Protein AF-A0A239CV03-F1 (afdb_monomer_lite)

Secondary structure (DSSP, 8-state):
-----EEEEE-TTT--EEEEETT-GGG--EEE-TTT--EEEHHHHHHH-TTGGG--S---HHHHHHHHT-

InterPro domains:
  IPR011011 Zinc finger, FYVE/PHD-type [SSF57903] (9-67)
  IPR013083 Zinc finger, RING/FYVE/PHD-type [G3DSA:3.30.40.10] (2-70)

Foldseek 3Di:
DDPQPFDWAAAPAPRDIDTDGPPCCVPPQWDAFPPPRHIHGVVQQVVQCPCPVVDPGRHGPVVVVVVVVD

Structure (mmCIF, N/CA/C/O backbone):
data_AF-A0A239CV03-F1
#
_entry.id   AF-A0A239CV03-F1
#
loop_
_atom_site.group_PDB
_atom_site.id
_atom_site.type_symbol
_atom_site.label_atom_id
_atom_site.label_alt_id
_atom_site.label_comp_id
_atom_site.label_asym_id
_atom_site.label_entity_id
_atom_site.label_seq_id
_atom_site.pdbx_PDB_ins_code
_atom_site.Cartn_x
_atom_site.Cartn_y
_atom_site.Cartn_z
_atom_site.occupancy
_atom_site.B_iso_or_equiv
_atom_site.auth_seq_id
_atom_site.auth_comp_id
_atom_site.auth_asym_id
_atom_site.auth_atom_id
_atom_site.pdbx_PDB_model_num
ATOM 1 N N . MET A 1 1 ? 15.838 14.211 -20.943 1.00 41.56 1 MET A N 1
ATOM 2 C CA . MET A 1 1 ? 16.356 14.127 -19.562 1.00 41.56 1 MET A CA 1
ATOM 3 C C . MET A 1 1 ? 15.160 13.868 -18.679 1.00 41.56 1 MET A C 1
ATOM 5 O O . MET A 1 1 ? 14.505 14.794 -18.215 1.00 41.56 1 MET A O 1
ATOM 9 N N . ASP A 1 2 ? 14.811 12.595 -18.608 1.00 53.09 2 ASP A N 1
ATOM 10 C CA . ASP A 1 2 ? 13.651 12.047 -17.929 1.00 53.09 2 ASP A CA 1
ATOM 11 C C . ASP A 1 2 ? 13.691 12.458 -16.460 1.00 53.09 2 ASP A C 1
ATOM 13 O O . ASP A 1 2 ? 14.638 12.157 -15.731 1.00 53.09 2 ASP A O 1
ATOM 17 N N . LYS A 1 3 ? 12.696 13.244 -16.045 1.00 55.28 3 LYS A N 1
ATOM 18 C CA . LYS A 1 3 ? 12.524 13.624 -14.647 1.00 55.28 3 LYS A CA 1
ATOM 19 C C . LYS A 1 3 ? 12.301 12.333 -13.866 1.00 55.28 3 LYS A C 1
ATOM 21 O O . LYS A 1 3 ? 11.239 11.732 -13.984 1.00 55.28 3 LYS A O 1
ATOM 26 N N . LYS A 1 4 ? 13.295 11.911 -13.083 1.00 58.62 4 LYS A N 1
ATOM 27 C CA . LYS A 1 4 ? 13.103 10.911 -12.032 1.00 58.62 4 LYS A CA 1
ATOM 28 C C . LYS A 1 4 ? 12.053 11.444 -11.067 1.00 58.62 4 LYS A C 1
ATOM 30 O O . LYS A 1 4 ? 12.341 12.300 -10.233 1.00 58.62 4 LYS A O 1
ATOM 35 N N . GLU A 1 5 ? 10.822 10.988 -11.236 1.00 66.00 5 GLU A N 1
ATOM 36 C CA . GLU A 1 5 ? 9.739 11.230 -10.296 1.00 66.00 5 GLU A CA 1
ATOM 37 C C . GLU A 1 5 ? 10.011 10.362 -9.065 1.00 66.00 5 GLU A C 1
ATOM 39 O O . GLU A 1 5 ? 9.672 9.177 -9.012 1.00 66.00 5 GLU A O 1
ATOM 44 N N . ILE A 1 6 ? 10.733 10.943 -8.104 1.00 68.69 6 ILE A N 1
ATOM 45 C CA . ILE A 1 6 ? 10.930 10.354 -6.783 1.00 68.69 6 ILE A CA 1
ATOM 46 C C . ILE A 1 6 ? 9.608 10.525 -6.044 1.00 68.69 6 ILE A C 1
ATOM 48 O O . ILE A 1 6 ? 9.229 11.637 -5.683 1.00 68.69 6 ILE A O 1
ATOM 52 N N . THR A 1 7 ? 8.896 9.421 -5.857 1.00 75.69 7 THR A N 1
ATOM 53 C CA . THR A 1 7 ? 7.642 9.388 -5.112 1.00 75.69 7 THR A CA 1
ATOM 54 C C . THR A 1 7 ? 7.930 8.908 -3.700 1.00 75.69 7 THR A C 1
ATOM 56 O O . THR A 1 7 ? 8.521 7.847 -3.490 1.00 75.69 7 THR A O 1
ATOM 59 N N . THR A 1 8 ? 7.527 9.704 -2.721 1.00 80.69 8 THR A N 1
ATOM 60 C CA . THR A 1 8 ? 7.662 9.353 -1.311 1.00 80.69 8 THR A CA 1
ATOM 61 C C . THR A 1 8 ? 6.427 8.588 -0.853 1.00 80.69 8 THR A C 1
ATOM 63 O O . THR A 1 8 ? 5.301 9.039 -1.046 1.00 80.69 8 THR A O 1
ATOM 66 N N . PHE A 1 9 ? 6.641 7.440 -0.220 1.00 83.50 9 PHE A N 1
ATOM 67 C CA . PHE A 1 9 ? 5.602 6.596 0.354 1.00 83.50 9 PHE A CA 1
ATOM 68 C C . PHE A 1 9 ? 5.861 6.383 1.836 1.00 83.50 9 PHE A C 1
ATOM 70 O O . PHE A 1 9 ? 7.001 6.245 2.269 1.00 83.50 9 PHE A O 1
ATOM 77 N N . THR A 1 10 ? 4.796 6.265 2.615 1.00 88.19 10 THR A N 1
ATOM 78 C CA . THR A 1 10 ? 4.893 5.950 4.039 1.00 88.19 10 THR A CA 1
ATOM 79 C C . THR A 1 10 ? 4.268 4.587 4.289 1.00 88.19 10 THR A C 1
ATOM 81 O O . THR A 1 10 ? 3.098 4.374 3.970 1.00 88.19 10 THR A O 1
ATOM 84 N N . CYS A 1 11 ? 5.027 3.664 4.884 1.00 88.44 11 CYS A N 1
ATOM 85 C CA . CYS A 1 11 ? 4.493 2.365 5.277 1.00 88.44 11 CYS A CA 1
ATOM 86 C C . CYS A 1 11 ? 3.372 2.551 6.300 1.00 88.44 11 CYS A C 1
ATOM 88 O O . CYS A 1 11 ? 3.547 3.185 7.342 1.00 88.44 11 CYS A O 1
ATOM 90 N N . HIS A 1 12 ? 2.214 1.961 6.031 1.00 89.75 12 HIS A N 1
ATOM 91 C CA . HIS A 1 12 ? 1.062 2.088 6.903 1.00 89.75 12 HIS A CA 1
ATOM 92 C C . HIS A 1 12 ? 1.297 1.475 8.285 1.00 89.75 12 HIS A C 1
ATOM 94 O O . HIS A 1 12 ? 0.842 2.046 9.278 1.00 89.75 12 HIS A O 1
ATOM 100 N N . SER A 1 13 ? 2.025 0.358 8.345 1.00 86.88 13 SER A N 1
ATOM 101 C CA . SER A 1 13 ? 2.239 -0.415 9.568 1.00 86.88 13 SER A CA 1
ATOM 102 C C . SER A 1 13 ? 3.301 0.204 10.480 1.00 86.88 13 SER A C 1
ATOM 104 O O . SER A 1 13 ? 3.017 0.453 11.646 1.00 86.88 13 SER A O 1
ATOM 106 N N . CYS A 1 14 ? 4.498 0.506 9.964 1.00 89.50 14 CYS A N 1
ATOM 107 C CA . CYS A 1 14 ? 5.609 1.021 10.781 1.00 89.50 14 CYS A CA 1
ATOM 108 C C . CYS A 1 14 ? 5.842 2.535 10.666 1.00 89.50 14 CYS A C 1
ATOM 110 O O . CYS A 1 14 ? 6.719 3.065 11.340 1.00 89.50 14 CYS A O 1
ATOM 112 N N . LYS A 1 15 ? 5.086 3.236 9.808 1.00 89.88 15 LYS A N 1
ATOM 113 C CA . LYS A 1 15 ? 5.227 4.679 9.524 1.00 89.88 15 LYS A CA 1
ATOM 114 C C . LYS A 1 15 ? 6.585 5.101 8.957 1.00 89.88 15 LYS A C 1
ATOM 116 O O . LYS A 1 15 ? 6.851 6.293 8.855 1.00 89.88 15 LYS A O 1
ATOM 121 N N . HIS A 1 16 ? 7.425 4.150 8.556 1.00 87.69 16 HIS A N 1
ATOM 122 C CA . HIS A 1 16 ? 8.691 4.458 7.907 1.00 87.69 16 HIS A CA 1
ATOM 123 C C . HIS A 1 16 ? 8.444 5.046 6.515 1.00 87.69 16 HIS A C 1
ATOM 125 O O . HIS A 1 16 ? 7.597 4.553 5.765 1.00 87.69 16 HIS A O 1
ATOM 131 N N . GLU A 1 17 ? 9.176 6.106 6.192 1.00 85.81 17 GLU A N 1
ATOM 132 C CA . GLU A 1 17 ? 9.104 6.794 4.910 1.00 85.81 17 GLU A CA 1
ATOM 133 C C . GLU A 1 17 ? 10.144 6.224 3.944 1.00 85.81 17 GLU A C 1
ATOM 135 O O . GLU A 1 17 ? 11.310 6.052 4.286 1.00 85.81 17 GLU A O 1
ATOM 140 N N . PHE A 1 18 ? 9.715 5.930 2.724 1.00 77.56 18 PHE A N 1
ATOM 141 C CA . PHE A 1 18 ? 10.532 5.353 1.674 1.00 77.56 18 PHE A CA 1
ATOM 142 C C . PHE A 1 18 ? 10.416 6.213 0.423 1.00 77.56 18 PHE A C 1
ATOM 144 O O . PHE A 1 18 ? 9.322 6.589 0.006 1.00 77.56 18 PHE A O 1
ATOM 151 N N . THR A 1 19 ? 11.548 6.481 -0.215 1.00 76.00 19 THR A N 1
ATOM 152 C CA . THR A 1 19 ? 11.577 7.107 -1.535 1.00 76.00 19 THR A CA 1
ATOM 153 C C . THR A 1 19 ? 11.636 6.014 -2.594 1.00 76.00 19 THR A C 1
ATOM 155 O O . THR A 1 19 ? 12.595 5.242 -2.667 1.00 76.00 19 THR A O 1
ATOM 158 N N . TRP A 1 20 ? 10.590 5.926 -3.410 1.00 70.94 20 TRP A N 1
ATOM 159 C CA . TRP A 1 20 ? 10.548 5.051 -4.571 1.00 70.94 20 TRP A CA 1
ATOM 160 C C . TRP A 1 20 ? 10.762 5.873 -5.834 1.00 70.94 20 TRP A C 1
ATOM 162 O O . TRP A 1 20 ? 10.179 6.935 -6.033 1.00 70.94 20 TRP A O 1
ATOM 172 N N . ASP A 1 21 ? 11.641 5.379 -6.689 1.00 69.12 21 ASP A N 1
ATOM 173 C CA . ASP A 1 21 ? 11.983 6.009 -7.951 1.00 69.12 21 ASP A CA 1
ATOM 174 C C . ASP A 1 21 ? 11.265 5.210 -9.039 1.00 69.12 21 ASP A C 1
ATOM 176 O O . ASP A 1 21 ? 11.575 4.031 -9.221 1.00 69.12 21 ASP A O 1
ATOM 180 N N . ARG A 1 22 ? 10.289 5.824 -9.725 1.00 59.25 22 ARG A N 1
ATOM 181 C CA . ARG A 1 22 ? 9.349 5.161 -10.659 1.00 59.25 22 ARG A CA 1
ATOM 182 C C . ARG A 1 22 ? 10.000 4.541 -11.923 1.00 59.25 22 ARG A C 1
ATOM 184 O O . ARG A 1 22 ? 9.316 4.224 -12.884 1.00 59.25 22 ARG A O 1
ATOM 191 N N . GLY A 1 23 ? 11.319 4.360 -11.946 1.00 55.31 23 GLY A N 1
ATOM 192 C CA . GLY A 1 23 ? 12.064 3.651 -12.994 1.00 55.31 23 GLY A CA 1
ATOM 193 C C . GLY A 1 23 ? 13.161 2.734 -12.447 1.00 55.31 23 GLY A C 1
ATOM 194 O O . GLY A 1 23 ? 14.085 2.382 -13.177 1.00 55.31 23 GLY A O 1
ATOM 195 N N . ASN A 1 24 ? 13.118 2.403 -11.152 1.00 62.22 24 ASN A N 1
ATOM 196 C CA . ASN A 1 24 ? 14.075 1.509 -10.510 1.00 62.22 24 ASN A CA 1
ATOM 197 C C . ASN A 1 24 ? 13.347 0.380 -9.772 1.00 62.22 24 ASN A C 1
ATOM 199 O O . ASN A 1 24 ? 13.204 0.388 -8.546 1.00 62.22 24 ASN A O 1
ATOM 203 N N . ASP A 1 25 ? 12.923 -0.607 -10.554 1.00 54.59 25 ASP A N 1
ATOM 204 C CA . ASP A 1 25 ? 12.168 -1.787 -10.116 1.00 54.59 25 ASP A CA 1
ATOM 205 C C . ASP A 1 25 ? 12.951 -2.639 -9.099 1.00 54.59 25 ASP A C 1
ATOM 207 O O . ASP A 1 25 ? 12.369 -3.338 -8.272 1.00 54.59 25 ASP A O 1
ATOM 211 N N . ILE A 1 26 ? 14.284 -2.513 -9.085 1.00 51.78 26 ILE A N 1
ATOM 212 C CA . ILE A 1 26 ? 15.192 -3.218 -8.164 1.00 51.78 26 ILE A CA 1
ATOM 213 C C . ILE A 1 26 ? 14.999 -2.735 -6.712 1.00 51.78 26 ILE A C 1
ATOM 215 O O . ILE A 1 26 ? 15.356 -3.433 -5.767 1.00 51.78 26 ILE A O 1
ATOM 219 N N . ARG A 1 27 ? 14.401 -1.552 -6.504 1.00 55.41 27 ARG A N 1
ATOM 220 C CA . ARG A 1 27 ? 14.088 -1.004 -5.172 1.00 55.41 27 ARG A CA 1
ATOM 221 C C . ARG A 1 27 ? 12.690 -1.366 -4.657 1.00 55.41 27 ARG A C 1
ATOM 223 O O . ARG A 1 27 ? 12.263 -0.758 -3.677 1.00 55.41 27 ARG A O 1
ATOM 230 N N . GLY A 1 28 ? 11.996 -2.317 -5.292 1.00 61.06 28 GLY A N 1
ATOM 231 C CA . GLY A 1 28 ? 10.637 -2.795 -4.985 1.00 61.06 28 GLY A CA 1
ATOM 232 C C . GLY A 1 28 ? 10.434 -3.387 -3.581 1.00 61.06 28 GLY A C 1
ATOM 233 O O . GLY A 1 28 ? 10.086 -4.550 -3.424 1.00 61.06 28 GLY A O 1
ATOM 234 N N . ASN A 1 29 ? 10.623 -2.569 -2.547 1.00 74.94 29 ASN A N 1
ATOM 235 C CA . ASN A 1 29 ? 10.430 -2.907 -1.137 1.00 74.94 29 ASN A CA 1
ATOM 236 C C . ASN A 1 29 ? 9.085 -2.400 -0.603 1.00 74.94 29 ASN A C 1
ATOM 238 O O . ASN A 1 29 ? 8.897 -2.343 0.611 1.00 74.94 29 ASN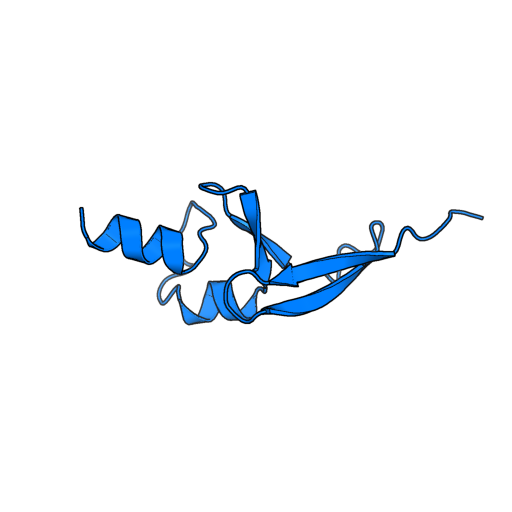 A O 1
ATOM 242 N N . ILE A 1 30 ? 8.181 -1.978 -1.487 1.00 80.69 30 ILE A N 1
ATOM 243 C CA . ILE A 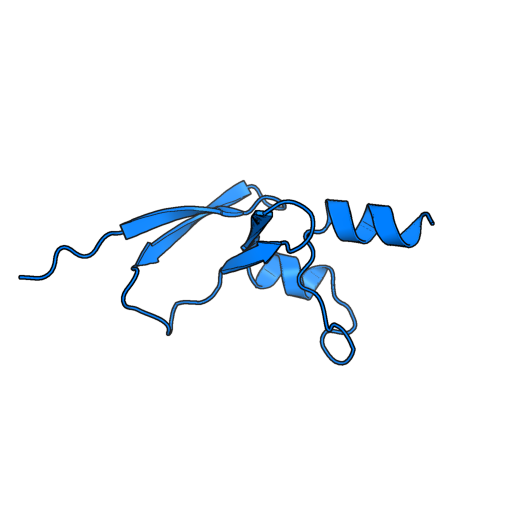1 30 ? 6.864 -1.451 -1.142 1.00 80.69 30 ILE A CA 1
ATOM 244 C C . ILE A 1 30 ? 5.810 -2.249 -1.890 1.00 80.69 30 ILE A C 1
ATOM 246 O O . ILE A 1 30 ? 5.923 -2.465 -3.091 1.00 80.69 30 ILE A O 1
ATOM 250 N N . TYR A 1 31 ? 4.778 -2.633 -1.157 1.00 83.38 31 TYR A N 1
ATOM 251 C CA . TYR A 1 31 ? 3.632 -3.377 -1.642 1.00 83.38 31 TYR A CA 1
ATOM 252 C C . TYR A 1 31 ? 2.361 -2.602 -1.296 1.00 83.38 31 TYR A C 1
ATOM 254 O O . TYR A 1 31 ? 2.311 -1.907 -0.279 1.00 83.38 31 TYR A O 1
ATOM 262 N N . GLN A 1 32 ? 1.337 -2.692 -2.139 1.00 86.56 32 GLN A N 1
ATOM 263 C CA . GLN A 1 32 ? 0.035 -2.076 -1.891 1.00 86.56 32 GLN A CA 1
ATOM 264 C C . GLN A 1 32 ? -0.913 -3.120 -1.301 1.00 86.56 32 GLN A C 1
ATOM 266 O O . GLN A 1 32 ? -1.047 -4.209 -1.843 1.00 86.56 32 GLN A O 1
ATOM 271 N N . CYS A 1 33 ? -1.563 -2.786 -0.186 1.00 87.44 33 CYS A N 1
ATOM 272 C CA . CYS A 1 33 ? -2.579 -3.632 0.428 1.00 87.44 33 CYS A CA 1
ATOM 273 C C . CYS A 1 33 ? -3.825 -3.695 -0.462 1.00 87.44 33 CYS A C 1
ATOM 275 O O . CYS A 1 33 ? -4.442 -2.661 -0.710 1.00 87.44 33 CYS A O 1
ATOM 277 N N . GLU A 1 34 ? -4.245 -4.891 -0.858 1.00 87.31 34 GLU A N 1
ATOM 278 C CA . GLU A 1 34 ? -5.375 -5.099 -1.778 1.00 87.31 34 GLU A CA 1
ATOM 279 C C . GLU A 1 34 ? -6.739 -4.769 -1.153 1.00 87.31 34 GLU A C 1
ATOM 281 O O . GLU A 1 34 ? -7.718 -4.551 -1.858 1.00 87.31 34 GLU A O 1
ATOM 286 N N . ASN A 1 35 ? -6.819 -4.699 0.181 1.00 88.31 35 ASN A N 1
ATOM 287 C CA . ASN A 1 35 ? -8.072 -4.431 0.891 1.00 88.31 35 ASN A CA 1
ATOM 288 C C . ASN A 1 35 ? -8.301 -2.948 1.227 1.00 88.31 35 ASN A C 1
ATOM 290 O O . ASN A 1 35 ? -9.437 -2.531 1.430 1.00 88.31 35 ASN A O 1
ATOM 294 N N . CYS A 1 36 ? -7.239 -2.156 1.392 1.00 90.88 36 CYS A N 1
ATOM 295 C CA . CYS A 1 36 ? -7.381 -0.750 1.798 1.00 90.88 36 CYS A CA 1
ATOM 296 C C . CYS A 1 36 ? -6.500 0.232 1.024 1.00 90.88 36 CYS A C 1
ATOM 298 O O . CYS A 1 36 ? -6.410 1.391 1.429 1.00 90.88 36 CYS A O 1
ATOM 300 N N . ASP A 1 37 ? -5.825 -0.228 -0.031 1.00 89.00 37 ASP A N 1
ATOM 301 C CA . ASP A 1 37 ? -4.990 0.576 -0.932 1.00 89.00 37 ASP A CA 1
ATOM 302 C C . ASP A 1 37 ? -3.830 1.319 -0.255 1.00 89.00 37 ASP A C 1
ATOM 304 O O . ASP A 1 37 ? -3.239 2.247 -0.809 1.00 89.00 37 ASP A O 1
ATOM 308 N N . LYS A 1 38 ? -3.464 0.912 0.964 1.00 89.31 38 LYS A N 1
ATOM 309 C CA . LYS A 1 38 ? -2.347 1.510 1.699 1.00 89.31 38 LYS A CA 1
ATOM 310 C C . LYS A 1 38 ? -1.046 0.785 1.397 1.00 89.31 38 LYS A C 1
ATOM 312 O O . LYS A 1 38 ? -1.004 -0.442 1.346 1.00 89.31 38 LYS A O 1
ATOM 317 N N . TYR A 1 39 ? 0.032 1.551 1.296 1.00 88.50 39 TYR A N 1
ATOM 318 C CA . TYR A 1 39 ? 1.371 1.023 1.065 1.00 88.50 39 TYR A CA 1
ATOM 319 C C . TYR A 1 39 ? 1.987 0.454 2.343 1.00 88.50 39 TYR A C 1
ATOM 321 O O . TYR A 1 39 ? 1.880 1.040 3.421 1.00 88.50 39 TYR A O 1
ATOM 329 N N . ILE A 1 40 ? 2.666 -0.679 2.220 1.00 88.12 40 ILE A N 1
ATOM 330 C CA . ILE A 1 40 ? 3.409 -1.353 3.285 1.00 88.12 40 ILE A CA 1
ATOM 331 C C . ILE A 1 40 ? 4.798 -1.726 2.782 1.00 88.12 40 ILE A C 1
ATOM 333 O O . ILE A 1 40 ? 4.984 -1.995 1.598 1.00 88.12 40 ILE A O 1
ATOM 337 N N . CYS A 1 41 ? 5.792 -1.725 3.667 1.00 87.56 41 CYS A N 1
ATOM 338 C CA . CYS A 1 41 ? 7.127 -2.173 3.293 1.00 87.56 41 CYS A CA 1
ATOM 339 C C . CYS A 1 41 ? 7.237 -3.700 3.334 1.00 87.56 41 CYS A C 1
ATOM 341 O O . CYS A 1 41 ? 6.539 -4.363 4.102 1.00 87.56 41 CYS A O 1
ATOM 343 N N . PHE A 1 42 ? 8.165 -4.243 2.549 1.00 83.06 42 PHE A N 1
ATOM 344 C CA . PHE A 1 42 ? 8.460 -5.673 2.467 1.00 83.06 42 PHE A CA 1
ATOM 345 C C . PHE A 1 42 ? 8.710 -6.308 3.839 1.00 83.06 42 PHE A C 1
ATOM 347 O O . PHE A 1 42 ? 8.187 -7.378 4.121 1.00 83.06 42 PHE A O 1
ATOM 354 N N . SER A 1 43 ? 9.453 -5.629 4.720 1.00 83.12 43 SER A N 1
ATOM 355 C CA . SER A 1 43 ? 9.712 -6.121 6.078 1.00 83.12 43 SER A CA 1
ATOM 356 C C . SER A 1 43 ? 8.423 -6.280 6.881 1.00 83.12 43 SER A C 1
ATOM 358 O O . SER A 1 43 ? 8.223 -7.317 7.496 1.00 83.12 43 SER A O 1
ATOM 360 N N . CYS A 1 44 ? 7.509 -5.304 6.819 1.00 84.25 44 CYS A N 1
ATOM 361 C CA . CYS A 1 44 ? 6.216 -5.422 7.490 1.00 84.25 44 CYS A CA 1
ATOM 362 C C . CYS A 1 44 ? 5.305 -6.462 6.832 1.00 84.25 44 CYS A C 1
ATOM 364 O O . CYS A 1 44 ? 4.468 -7.026 7.525 1.00 84.25 44 CYS A O 1
ATOM 366 N N . LEU A 1 45 ? 5.432 -6.717 5.531 1.00 81.31 45 LEU A N 1
ATOM 367 C CA . LEU A 1 45 ? 4.722 -7.823 4.892 1.00 81.31 45 LEU A CA 1
ATOM 368 C C . LEU A 1 45 ? 5.245 -9.164 5.448 1.00 81.31 45 LEU A C 1
ATOM 370 O O . LEU A 1 45 ? 4.484 -9.914 6.048 1.00 81.31 45 LEU A O 1
ATOM 374 N N . PHE A 1 46 ? 6.559 -9.397 5.397 1.00 75.75 46 PHE A N 1
ATOM 375 C CA . PHE A 1 46 ? 7.192 -10.645 5.850 1.00 75.75 46 PHE A CA 1
ATOM 376 C C . PHE A 1 46 ? 7.096 -10.908 7.360 1.00 75.75 46 PHE A C 1
ATOM 378 O O . PHE A 1 46 ? 6.904 -12.049 7.763 1.00 75.75 46 PHE A O 1
ATOM 385 N N . GLU A 1 47 ? 7.213 -9.888 8.217 1.00 68.75 47 GLU A N 1
ATOM 386 C CA . GLU A 1 47 ? 7.098 -10.071 9.675 1.00 68.75 47 GLU A CA 1
ATOM 387 C C . GLU A 1 47 ? 5.707 -10.557 10.101 1.00 68.75 47 GLU A C 1
ATOM 389 O O . GLU A 1 47 ? 5.557 -11.191 11.145 1.00 68.75 47 GLU A O 1
ATOM 394 N N . ASN A 1 48 ? 4.679 -10.253 9.309 1.00 64.56 48 ASN A N 1
ATOM 395 C CA . ASN A 1 48 ? 3.300 -10.620 9.622 1.00 64.56 48 ASN A CA 1
ATOM 396 C C . ASN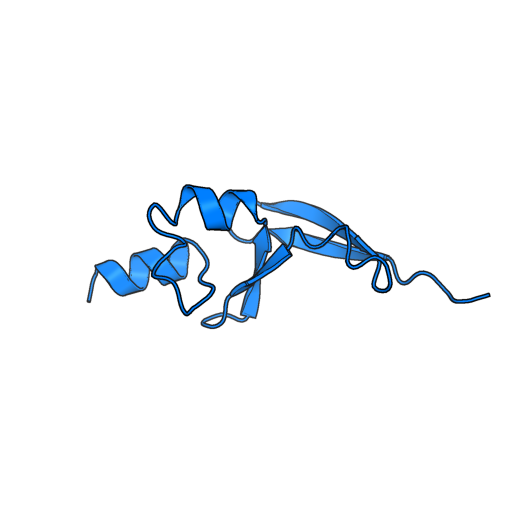 A 1 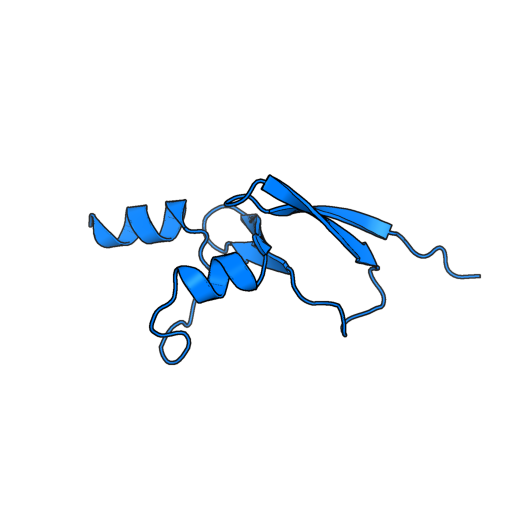48 ? 2.850 -11.897 8.907 1.00 64.56 48 ASN A C 1
ATOM 398 O O . ASN A 1 48 ? 1.922 -12.576 9.364 1.00 64.56 48 ASN A O 1
ATOM 402 N N . GLU A 1 49 ? 3.548 -12.252 7.834 1.00 63.34 49 GLU A N 1
ATOM 403 C CA . GLU A 1 49 ? 3.356 -13.461 7.059 1.00 63.34 49 GLU A CA 1
ATOM 404 C C . GLU A 1 49 ? 4.368 -14.531 7.476 1.00 63.34 49 GLU A C 1
ATOM 406 O O . GLU A 1 49 ? 5.414 -14.720 6.864 1.00 63.34 49 GLU A O 1
ATOM 411 N N . HIS A 1 50 ? 4.017 -15.324 8.491 1.00 53.38 50 HIS A N 1
ATOM 412 C CA . HIS A 1 50 ? 4.747 -16.561 8.808 1.00 53.38 50 HIS A CA 1
ATOM 413 C C . HIS A 1 50 ? 4.766 -17.576 7.644 1.00 53.38 50 HIS A C 1
ATOM 415 O O . HIS A 1 50 ? 5.439 -18.597 7.754 1.00 53.38 50 HIS A O 1
ATOM 421 N N . ASN A 1 51 ? 4.014 -17.335 6.563 1.00 47.88 51 ASN A N 1
ATOM 422 C CA . ASN A 1 51 ? 3.781 -18.312 5.511 1.00 47.88 51 ASN A CA 1
ATOM 423 C C . ASN A 1 51 ? 3.578 -17.661 4.133 1.00 47.88 51 ASN A C 1
ATOM 425 O O . ASN A 1 51 ? 2.615 -17.987 3.455 1.00 47.88 51 ASN A O 1
ATOM 429 N N . VAL A 1 52 ? 4.505 -16.799 3.684 1.00 53.72 52 VAL A N 1
ATOM 430 C CA . VAL A 1 52 ? 4.525 -16.195 2.321 1.00 53.72 52 VAL A CA 1
ATOM 431 C C . VAL A 1 52 ? 4.357 -17.242 1.192 1.00 53.72 52 VAL A C 1
ATOM 433 O O . VAL A 1 52 ? 4.011 -16.910 0.064 1.00 53.72 52 VAL A O 1
ATOM 436 N N . GLY A 1 53 ? 4.546 -18.534 1.488 1.00 51.25 53 GLY A N 1
ATOM 437 C CA . GLY A 1 53 ? 4.285 -19.648 0.572 1.00 51.25 53 GLY A CA 1
ATOM 438 C C . GLY A 1 53 ? 2.809 -19.942 0.251 1.00 51.25 53 GLY A C 1
ATOM 439 O O . GLY A 1 53 ? 2.564 -20.629 -0.735 1.00 51.25 53 GLY A O 1
ATOM 440 N N . GLU A 1 54 ? 1.835 -19.435 1.019 1.00 54.72 54 GLU A N 1
ATOM 441 C CA . GLU A 1 54 ? 0.389 -19.660 0.782 1.00 54.72 54 GLU A CA 1
ATOM 442 C C . GLU A 1 54 ? -0.412 -18.363 0.543 1.00 54.72 54 GLU A C 1
ATOM 444 O O . GLU A 1 54 ? -1.643 -18.373 0.525 1.00 54.72 54 GLU A O 1
ATOM 449 N N . MET A 1 55 ? 0.263 -17.226 0.362 1.00 55.16 55 MET A N 1
ATOM 450 C CA . MET A 1 55 ? -0.377 -15.906 0.433 1.00 55.16 55 MET A CA 1
ATOM 451 C C . MET A 1 55 ? -0.608 -15.372 -0.969 1.00 55.16 55 MET A C 1
ATOM 453 O O . MET A 1 55 ? 0.262 -14.768 -1.585 1.00 55.16 55 MET A O 1
ATOM 457 N N . ALA A 1 56 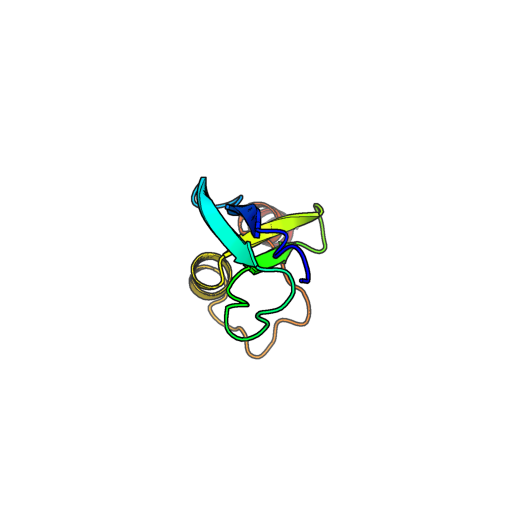? -1.800 -15.643 -1.492 1.00 67.88 56 ALA A N 1
ATOM 458 C CA . ALA A 1 56 ? -2.245 -15.098 -2.769 1.00 67.88 56 ALA A CA 1
ATOM 459 C C . ALA A 1 56 ? -2.535 -13.584 -2.708 1.00 67.88 56 ALA A C 1
AT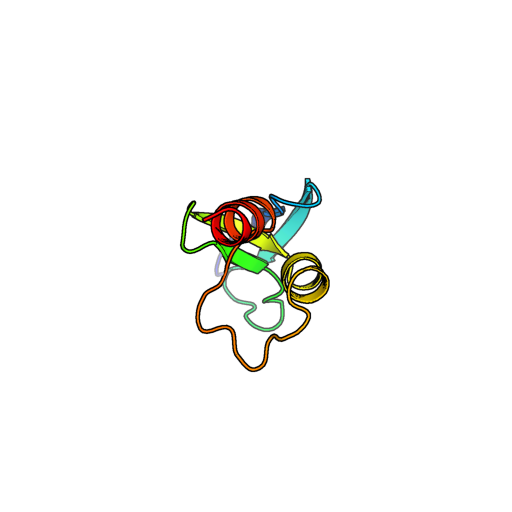OM 461 O O . ALA A 1 56 ? -2.723 -12.978 -3.757 1.00 67.88 56 ALA A O 1
ATOM 462 N N . GLU A 1 57 ? -2.587 -12.986 -1.512 1.00 73.88 57 GLU A N 1
ATOM 463 C CA . GLU A 1 57 ? -3.096 -11.629 -1.296 1.00 73.88 57 GLU A CA 1
ATOM 464 C C . GLU A 1 57 ? -2.144 -10.797 -0.435 1.00 73.88 57 GLU A C 1
ATOM 466 O O . GLU A 1 57 ? -1.748 -11.207 0.657 1.00 73.88 57 GLU A O 1
ATOM 471 N N . VAL A 1 58 ? -1.831 -9.587 -0.897 1.00 83.75 58 VAL A N 1
ATOM 472 C CA . VAL A 1 58 ? -1.007 -8.628 -0.153 1.00 83.75 58 VAL A CA 1
ATOM 473 C C . VAL A 1 58 ? -1.895 -7.854 0.816 1.00 83.75 58 VAL A C 1
ATOM 475 O O . VAL A 1 58 ? -2.677 -6.988 0.414 1.00 83.75 58 VAL A O 1
ATOM 478 N N . LEU A 1 59 ? -1.740 -8.098 2.118 1.00 84.19 59 LEU A N 1
ATOM 479 C CA . LEU A 1 59 ? -2.501 -7.401 3.157 1.00 84.19 59 LEU A CA 1
ATOM 480 C C . LEU A 1 59 ? -1.596 -6.680 4.154 1.00 84.19 59 LEU A C 1
ATOM 482 O O . LEU A 1 59 ? -0.585 -7.199 4.617 1.00 84.19 59 LEU A O 1
ATOM 486 N N . CYS A 1 60 ? -2.007 -5.479 4.562 1.00 87.19 60 CYS A N 1
ATOM 487 C CA . CYS A 1 60 ? -1.396 -4.817 5.709 1.00 87.19 60 CYS A CA 1
ATOM 488 C C . CYS A 1 60 ? -1.789 -5.523 7.014 1.00 87.19 60 CYS A C 1
ATOM 490 O O . CYS A 1 60 ? -2.839 -6.164 7.103 1.00 87.19 60 CYS A O 1
ATOM 492 N N . LEU A 1 61 ? -0.968 -5.346 8.052 1.00 81.25 61 LEU A N 1
ATOM 493 C CA . LEU A 1 61 ? -1.168 -5.985 9.355 1.00 81.25 61 LEU A CA 1
ATOM 494 C C . LEU A 1 61 ? -2.573 -5.764 9.942 1.00 81.25 61 LEU A C 1
ATOM 496 O O . LEU A 1 61 ? -3.148 -6.678 10.531 1.00 81.25 61 LEU A O 1
ATOM 500 N N . ASP A 1 62 ? -3.149 -4.577 9.758 1.00 83.50 62 ASP A N 1
ATOM 501 C CA . ASP A 1 62 ? -4.486 -4.262 10.269 1.00 83.50 62 ASP A CA 1
ATOM 502 C C . ASP A 1 62 ? -5.579 -5.059 9.540 1.00 83.50 62 ASP A C 1
ATOM 504 O O . ASP A 1 62 ? -6.463 -5.630 10.179 1.00 83.50 62 ASP A O 1
ATOM 508 N N . CYS A 1 63 ? -5.492 -5.166 8.210 1.00 85.88 63 CYS A N 1
ATOM 509 C CA . CYS A 1 63 ? -6.424 -5.963 7.409 1.00 85.88 63 CYS A CA 1
ATOM 510 C C . CYS A 1 63 ? -6.253 -7.466 7.661 1.00 85.88 63 CYS A C 1
ATOM 512 O O . CYS A 1 63 ? -7.244 -8.189 7.755 1.00 85.88 63 CYS A O 1
ATOM 514 N N . LEU A 1 64 ? -5.012 -7.930 7.840 1.00 79.50 64 LEU A N 1
ATOM 515 C CA . LEU A 1 64 ? -4.713 -9.322 8.172 1.00 79.50 64 LEU A CA 1
ATOM 516 C C . LEU A 1 64 ? -5.309 -9.717 9.533 1.00 79.50 64 LEU A C 1
ATOM 518 O O . LEU A 1 64 ? -5.916 -10.779 9.670 1.00 79.50 64 LEU A O 1
ATOM 522 N N . ARG A 1 65 ? -5.189 -8.843 10.541 1.00 78.31 65 ARG A N 1
ATOM 523 C CA . ARG A 1 65 ? -5.826 -9.037 11.853 1.00 78.31 65 ARG A CA 1
ATOM 524 C C . ARG A 1 65 ? -7.345 -9.046 11.747 1.00 78.31 65 ARG A C 1
ATOM 526 O O . ARG A 1 65 ? -7.966 -9.902 12.363 1.00 78.31 65 ARG A O 1
ATOM 533 N N . GLY A 1 66 ? -7.927 -8.157 10.941 1.00 70.31 66 GLY A N 1
ATOM 534 C CA . GLY A 1 66 ? -9.367 -8.144 10.675 1.00 70.31 66 GLY A CA 1
ATOM 535 C C . GLY A 1 66 ? -9.891 -9.473 10.120 1.00 70.31 66 GLY A C 1
ATOM 536 O O . GLY A 1 66 ? -10.968 -9.903 10.515 1.00 70.31 66 GLY A O 1
ATOM 537 N N . ARG A 1 67 ? -9.111 -10.166 9.277 1.00 70.56 67 ARG A N 1
ATOM 538 C CA . ARG A 1 67 ? -9.482 -11.485 8.731 1.00 70.56 67 ARG A CA 1
ATOM 539 C C . ARG A 1 67 ? -9.374 -12.640 9.727 1.00 70.56 67 ARG A C 1
ATOM 541 O O . ARG A 1 67 ? -10.172 -13.559 9.641 1.00 70.56 67 ARG A O 1
ATOM 548 N N . ARG A 1 68 ? -8.428 -12.618 10.675 1.00 58.50 68 ARG A N 1
ATOM 549 C CA . ARG A 1 68 ? -8.310 -13.679 11.706 1.00 58.50 68 ARG A CA 1
ATOM 550 C C . ARG A 1 68 ? -9.427 -13.661 12.752 1.00 58.50 68 ARG A C 1
ATOM 552 O O . ARG A 1 68 ? -9.514 -14.596 13.538 1.00 58.50 68 ARG A O 1
ATOM 559 N N . ILE A 1 69 ? -10.213 -12.587 12.811 1.00 54.75 69 ILE A N 1
ATOM 560 C CA . ILE A 1 69 ? -11.298 -12.409 13.788 1.00 54.75 69 ILE A CA 1
ATOM 561 C C . ILE A 1 69 ? -12.672 -12.769 13.167 1.00 54.75 69 ILE A C 1
ATOM 563 O O . ILE A 1 69 ? -13.694 -12.629 13.832 1.00 54.75 69 ILE A O 1
ATOM 567 N N . ALA A 1 70 ? -12.705 -13.260 11.920 1.00 47.31 70 ALA A N 1
ATOM 568 C CA . ALA A 1 70 ? -13.909 -13.758 11.246 1.00 47.31 70 ALA A CA 1
ATOM 569 C C . ALA A 1 70 ? -14.036 -15.286 11.338 1.00 47.31 70 ALA A C 1
ATOM 571 O O . ALA A 1 70 ? -12.993 -15.971 11.227 1.00 47.31 70 ALA A O 1
#

Organism: NCBI:txid312168

Sequence (70 aa):
MDKKEITTFTCHSCKHEFTWDRGNDIRGNIYQCENCDKYICFSCLFENEHNVGEMAEVLCLDCLRGRRIA

Radius of gyration: 13.51 Å; chains: 1; bounding box: 30×34×33 Å

pLDDT: mean 73.31, std 13.97, range [41.56, 90.88]